Protein AF-A0A1F8H4W3-F1 (afdb_monomer_lite)

Organism: NCBI:txid1802704

Sequence (98 aa):
MPKKRKPKEKVIRHTLSDGTVIDLTDLNEHERDFYREVVKRFQKKQSWMKFSNFALSMNSPIYSERRRNMYPDPDHEDPLSAAVKDMGTQIAKEQGFM

Radius of gyration: 15.28 Å; chains: 1; bounding box: 46×44×32 Å

pLDDT: mean 86.63, std 12.26, range [45.94, 95.94]

Foldseek 3Di:
DDDPDDPPQPWDWDQFPVRDIDTPSPDDPVLVVLLVVLVVCLVVLHALVVLCVRDVDCPHPLNDPVQCVVCVDPVDRRRSCRRSVRSSVVSCVVVVVD

Structure (mmCIF, N/CA/C/O backbone):
data_AF-A0A1F8H4W3-F1
#
_entry.id   AF-A0A1F8H4W3-F1
#
loop_
_atom_site.group_PDB
_atom_site.id
_atom_site.type_symbol
_atom_site.label_atom_id
_atom_site.label_alt_id
_atom_site.label_comp_id
_atom_site.label_asym_id
_atom_site.label_entity_id
_atom_site.label_seq_id
_atom_site.pdbx_PDB_ins_code
_atom_site.Cartn_x
_atom_site.Cartn_y
_atom_site.Cartn_z
_atom_site.occupancy
_atom_site.B_iso_or_equiv
_atom_site.auth_seq_id
_atom_site.auth_comp_id
_atom_site.auth_asym_id
_atom_site.auth_atom_id
_atom_site.pdbx_PDB_model_num
ATOM 1 N N . MET A 1 1 ? 29.580 -34.175 -1.613 1.00 45.94 1 MET A N 1
ATOM 2 C CA . MET A 1 1 ? 29.375 -32.712 -1.736 1.00 45.94 1 MET A CA 1
ATOM 3 C C . MET A 1 1 ? 27.999 -32.350 -1.185 1.00 45.94 1 MET A C 1
ATOM 5 O O . MET A 1 1 ? 27.015 -32.811 -1.755 1.00 45.94 1 MET A O 1
ATOM 9 N N . PRO A 1 2 ? 27.877 -31.592 -0.082 1.00 50.06 2 PRO A N 1
ATOM 10 C CA . PRO A 1 2 ? 26.569 -31.152 0.383 1.00 50.06 2 PRO A CA 1
ATOM 11 C C . PRO A 1 2 ? 26.043 -30.064 -0.561 1.00 50.06 2 PRO A C 1
ATOM 13 O O . PRO A 1 2 ? 26.666 -29.018 -0.742 1.00 50.06 2 PRO A O 1
ATOM 16 N N . LYS A 1 3 ? 24.896 -30.330 -1.195 1.00 48.50 3 LYS A N 1
ATOM 17 C CA . LYS A 1 3 ? 24.159 -29.355 -2.004 1.00 48.50 3 LYS A CA 1
ATOM 18 C C . LYS A 1 3 ? 23.790 -28.178 -1.096 1.00 48.50 3 LYS A C 1
ATOM 20 O O . LYS A 1 3 ? 22.956 -28.337 -0.205 1.00 48.50 3 LYS A O 1
ATOM 25 N N . LYS A 1 4 ? 24.422 -27.016 -1.301 1.00 50.09 4 LYS A N 1
ATOM 26 C CA . LYS A 1 4 ? 24.029 -25.750 -0.665 1.00 50.09 4 LYS A CA 1
ATOM 27 C C . LYS A 1 4 ? 22.545 -25.532 -0.967 1.00 50.09 4 LYS A C 1
ATOM 29 O O . LYS A 1 4 ? 22.179 -25.272 -2.111 1.00 50.09 4 LYS A O 1
ATOM 34 N N . ARG A 1 5 ? 21.678 -25.714 0.033 1.00 52.41 5 ARG A N 1
ATOM 35 C CA . ARG A 1 5 ? 20.259 -25.370 -0.080 1.00 52.41 5 ARG A CA 1
ATOM 36 C C . ARG A 1 5 ? 20.212 -23.863 -0.324 1.00 52.41 5 ARG A C 1
ATOM 38 O O . ARG A 1 5 ? 20.656 -23.109 0.538 1.00 52.41 5 ARG A O 1
ATOM 45 N N . LYS A 1 6 ? 19.753 -23.439 -1.508 1.00 54.50 6 LYS A N 1
ATOM 46 C CA . LYS A 1 6 ? 19.462 -22.025 -1.774 1.00 54.50 6 LYS A CA 1
ATOM 47 C C . LYS A 1 6 ? 18.567 -21.519 -0.630 1.00 54.50 6 LYS A C 1
ATOM 49 O O . LYS A 1 6 ? 17.687 -22.281 -0.209 1.00 54.50 6 LYS A O 1
ATOM 54 N N . PRO A 1 7 ? 18.809 -20.320 -0.073 1.00 53.69 7 PRO A N 1
ATOM 55 C CA . PRO A 1 7 ? 17.928 -19.779 0.954 1.00 53.69 7 PRO A CA 1
ATOM 56 C C . PRO A 1 7 ? 16.501 -19.818 0.404 1.00 53.69 7 PRO A C 1
ATOM 58 O O . PRO A 1 7 ? 16.284 -19.440 -0.745 1.00 53.69 7 PRO A O 1
ATOM 61 N N . LYS A 1 8 ? 15.558 -20.370 1.180 1.00 56.59 8 LYS A N 1
ATOM 62 C CA . LYS A 1 8 ? 14.140 -20.368 0.810 1.00 56.59 8 LYS A CA 1
ATOM 63 C C . LYS A 1 8 ? 13.754 -18.912 0.600 1.00 56.59 8 LYS A C 1
ATOM 65 O O . LYS A 1 8 ? 13.684 -18.160 1.572 1.00 56.59 8 LYS A O 1
ATOM 70 N N . GLU A 1 9 ? 13.580 -18.520 -0.652 1.00 56.59 9 GLU A N 1
ATOM 71 C CA . GLU A 1 9 ? 13.073 -17.208 -1.001 1.00 56.59 9 GLU A CA 1
ATOM 72 C C . GLU A 1 9 ? 11.723 -17.072 -0.301 1.00 56.59 9 GLU A C 1
ATOM 74 O O . GLU A 1 9 ? 10.836 -17.919 -0.435 1.00 56.59 9 GLU A O 1
ATOM 79 N N . LYS A 1 10 ? 11.649 -16.122 0.630 1.00 66.19 10 LYS A N 1
ATOM 80 C CA . LYS A 1 10 ? 10.502 -15.992 1.519 1.00 66.19 10 LYS A CA 1
ATOM 81 C C . LYS A 1 10 ? 9.391 -1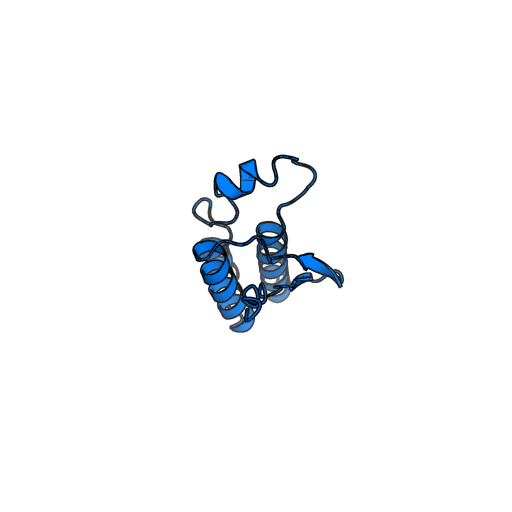5.401 0.662 1.00 66.19 10 LYS A C 1
ATOM 83 O O . LYS A 1 10 ? 9.400 -14.202 0.422 1.00 66.19 10 LYS A O 1
ATOM 88 N N . VAL A 1 11 ? 8.503 -16.255 0.160 1.00 77.81 11 VAL A N 1
ATOM 89 C CA . VAL A 1 11 ? 7.354 -15.835 -0.645 1.00 77.81 11 VAL A CA 1
ATOM 90 C C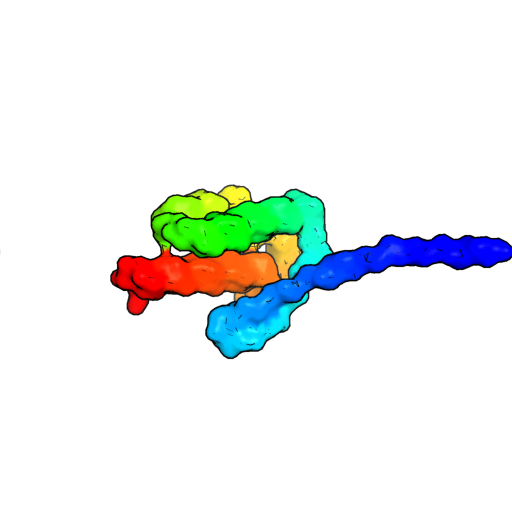 . VAL A 1 11 ? 6.499 -14.902 0.207 1.00 77.81 11 VAL A C 1
ATOM 92 O O . VAL A 1 11 ? 6.045 -15.292 1.287 1.00 77.81 11 VAL A O 1
ATOM 95 N N . ILE A 1 12 ? 6.311 -13.668 -0.254 1.00 84.88 12 ILE A N 1
ATOM 96 C CA . ILE A 1 12 ? 5.427 -12.693 0.387 1.00 84.88 12 ILE A CA 1
ATOM 97 C C . ILE A 1 12 ? 4.239 -12.520 -0.548 1.00 84.88 12 ILE A C 1
ATOM 99 O O . ILE A 1 12 ? 4.412 -12.123 -1.691 1.00 84.88 12 ILE A O 1
ATOM 103 N N . ARG A 1 13 ? 3.036 -12.829 -0.067 1.00 89.94 13 ARG A N 1
ATOM 104 C CA . ARG A 1 13 ? 1.787 -12.600 -0.799 1.00 89.94 13 ARG A CA 1
ATOM 105 C C . ARG A 1 13 ? 0.884 -11.692 0.008 1.00 89.94 13 ARG A C 1
ATOM 107 O O . ARG A 1 13 ? 0.899 -11.744 1.240 1.00 89.94 13 ARG A O 1
ATOM 114 N N . HIS A 1 14 ? 0.100 -10.889 -0.688 1.00 90.19 14 HIS A N 1
ATOM 115 C CA . HIS A 1 14 ? -0.933 -10.060 -0.092 1.00 90.19 14 HIS A CA 1
ATOM 116 C C . HIS A 1 14 ? -2.239 -10.255 -0.854 1.00 90.19 14 HIS A C 1
ATOM 118 O O . HIS A 1 14 ? -2.227 -10.371 -2.076 1.00 90.19 14 HIS A O 1
ATOM 124 N N . THR A 1 15 ? -3.343 -10.322 -0.120 1.00 92.56 15 THR A N 1
ATOM 125 C CA . THR A 1 15 ? -4.684 -10.392 -0.696 1.00 92.56 15 THR A CA 1
ATOM 126 C C . THR A 1 15 ? -5.312 -9.015 -0.564 1.00 92.56 15 THR A C 1
ATOM 128 O O . THR A 1 15 ? -5.452 -8.524 0.556 1.00 92.56 15 THR A O 1
ATOM 131 N N . LEU A 1 16 ? -5.644 -8.412 -1.700 1.00 91.88 16 LEU A N 1
ATOM 132 C CA . LEU A 1 16 ? -6.344 -7.136 -1.792 1.00 91.88 16 LEU A CA 1
ATOM 133 C C . LEU A 1 16 ? -7.804 -7.284 -1.343 1.00 91.88 16 LEU A C 1
ATOM 135 O O . LEU A 1 16 ? -8.327 -8.398 -1.226 1.00 91.88 16 LEU A O 1
ATOM 139 N N . SER A 1 17 ? -8.478 -6.158 -1.104 1.00 89.81 17 SER A N 1
ATOM 140 C CA . SER A 1 17 ? -9.874 -6.138 -0.649 1.00 89.81 17 SER A CA 1
ATOM 141 C C . SER A 1 17 ? -10.873 -6.772 -1.625 1.00 89.81 17 SER A C 1
ATOM 143 O O . SER A 1 17 ? -11.917 -7.260 -1.194 1.00 89.81 17 SER A O 1
ATOM 145 N N . ASP A 1 18 ? -10.549 -6.819 -2.917 1.00 88.44 18 ASP A N 1
ATOM 146 C CA . ASP A 1 18 ? -11.340 -7.469 -3.970 1.00 88.44 18 ASP A CA 1
ATOM 147 C C . ASP A 1 18 ? -11.086 -8.989 -4.085 1.00 88.44 18 ASP A C 1
ATOM 149 O O . ASP A 1 18 ? -11.710 -9.667 -4.899 1.00 88.44 18 ASP A O 1
ATOM 153 N N . GLY A 1 19 ? -10.185 -9.538 -3.262 1.00 90.44 19 GLY A N 1
ATOM 154 C CA . GLY A 1 19 ? -9.785 -10.946 -3.277 1.00 90.44 19 GLY A CA 1
ATOM 155 C C . GLY A 1 19 ? -8.607 -11.265 -4.202 1.00 90.44 19 GLY A C 1
ATOM 156 O O . GLY A 1 19 ? -8.122 -12.401 -4.191 1.00 90.44 19 GLY A O 1
ATOM 157 N N . THR A 1 20 ? -8.100 -10.291 -4.960 1.00 90.38 20 THR A N 1
ATOM 158 C CA . THR A 1 20 ? -6.924 -10.455 -5.818 1.00 90.38 20 THR A CA 1
ATOM 159 C C . THR A 1 20 ? -5.686 -10.745 -4.971 1.00 90.38 20 THR A C 1
ATOM 161 O O . THR A 1 20 ? -5.401 -10.056 -3.992 1.00 90.38 20 THR A O 1
ATOM 164 N N . VAL A 1 21 ? -4.917 -11.771 -5.346 1.00 91.62 21 VAL A N 1
ATOM 165 C CA . VAL A 1 21 ? -3.662 -12.125 -4.667 1.00 91.62 21 VAL A CA 1
ATOM 166 C C . VAL A 1 21 ? -2.484 -11.605 -5.477 1.00 91.62 21 VAL A C 1
ATOM 168 O O . VAL A 1 21 ? -2.283 -12.015 -6.617 1.00 91.62 21 VAL A O 1
ATOM 171 N N . ILE A 1 22 ? -1.675 -10.753 -4.857 1.00 90.50 22 ILE A N 1
ATOM 172 C CA . ILE A 1 22 ? -0.474 -10.170 -5.456 1.00 90.50 22 ILE A CA 1
ATOM 173 C C . ILE A 1 22 ? 0.798 -10.739 -4.825 1.00 90.50 22 ILE A C 1
ATOM 175 O O . ILE A 1 22 ? 0.844 -11.068 -3.632 1.00 90.50 22 ILE A O 1
ATOM 179 N N . ASP A 1 23 ? 1.839 -10.853 -5.647 1.00 90.62 23 ASP A N 1
ATOM 180 C CA . ASP A 1 23 ? 3.158 -11.328 -5.241 1.00 90.62 23 ASP A CA 1
ATOM 181 C C . ASP A 1 23 ? 4.079 -10.145 -4.893 1.00 90.62 23 ASP A C 1
ATOM 183 O O . ASP A 1 23 ? 4.232 -9.192 -5.655 1.00 90.62 23 ASP A O 1
ATOM 187 N N . LEU A 1 24 ? 4.683 -10.206 -3.709 1.00 90.56 24 LEU A N 1
ATOM 188 C CA . LEU A 1 24 ? 5.604 -9.220 -3.145 1.00 90.56 24 LEU A CA 1
ATOM 189 C C . LEU A 1 24 ? 6.996 -9.833 -2.898 1.00 90.56 24 LEU A C 1
ATOM 191 O O . LEU A 1 24 ? 7.762 -9.365 -2.051 1.00 90.56 24 LEU A O 1
ATOM 195 N N . THR A 1 25 ? 7.341 -10.913 -3.596 1.00 88.12 25 THR A N 1
ATOM 196 C CA . THR A 1 25 ? 8.626 -11.606 -3.420 1.00 88.12 25 THR A CA 1
ATOM 197 C C . THR A 1 25 ? 9.799 -10.765 -3.938 1.00 88.12 25 THR A C 1
ATOM 199 O O . THR A 1 25 ? 10.839 -10.700 -3.275 1.00 88.12 25 THR A O 1
ATOM 202 N N . ASP A 1 26 ? 9.590 -10.003 -5.017 1.00 88.38 26 ASP A N 1
ATOM 203 C CA . ASP A 1 26 ? 10.596 -9.145 -5.672 1.00 88.38 26 ASP A CA 1
ATOM 204 C C . ASP A 1 26 ? 10.935 -7.847 -4.918 1.00 88.38 26 ASP A C 1
ATOM 206 O O . ASP A 1 26 ? 11.719 -7.009 -5.394 1.00 88.38 26 ASP A O 1
ATOM 210 N N . LEU A 1 27 ? 10.341 -7.653 -3.737 1.00 90.38 27 LEU A N 1
ATOM 211 C CA . LEU A 1 27 ? 10.652 -6.509 -2.895 1.00 90.38 27 LEU A CA 1
ATOM 212 C C . LEU A 1 27 ? 12.094 -6.586 -2.391 1.00 90.38 27 LEU A C 1
ATOM 214 O O . LEU A 1 27 ? 12.521 -7.616 -1.856 1.00 90.38 27 LEU A O 1
ATOM 218 N N . ASN A 1 28 ? 12.825 -5.478 -2.502 1.00 90.94 28 ASN A N 1
ATOM 219 C CA . ASN A 1 28 ? 14.121 -5.344 -1.838 1.00 90.94 28 ASN A CA 1
ATOM 220 C C . ASN A 1 28 ? 13.944 -5.150 -0.316 1.00 90.94 28 ASN A C 1
ATOM 222 O O . ASN A 1 28 ? 12.828 -5.034 0.188 1.00 90.94 28 ASN A O 1
ATOM 226 N N . GLU A 1 29 ? 15.044 -5.143 0.438 1.00 90.19 29 GLU A N 1
ATOM 227 C CA . GLU A 1 29 ? 14.999 -5.036 1.905 1.00 90.19 29 GLU A CA 1
ATOM 228 C C . GLU A 1 29 ? 14.264 -3.775 2.386 1.00 90.19 29 GLU A C 1
ATOM 230 O O . GLU A 1 29 ? 13.352 -3.871 3.206 1.00 90.19 29 GLU A O 1
ATOM 235 N N . HIS A 1 30 ? 14.569 -2.623 1.786 1.00 91.25 30 HIS A N 1
ATOM 236 C CA . HIS A 1 30 ? 13.931 -1.349 2.114 1.00 91.25 30 HIS A CA 1
ATOM 237 C C . HIS A 1 30 ? 12.418 -1.353 1.831 1.00 91.25 30 HIS A C 1
ATOM 239 O O . HIS A 1 30 ? 11.622 -0.924 2.664 1.00 91.25 30 HIS A O 1
ATOM 245 N N . GLU A 1 31 ? 11.996 -1.886 0.684 1.00 93.19 31 GLU A N 1
ATOM 246 C CA . GLU A 1 31 ? 10.583 -2.016 0.312 1.00 93.19 31 GLU A CA 1
ATOM 247 C C . GLU A 1 31 ? 9.832 -2.991 1.227 1.00 93.19 31 GLU A C 1
ATOM 249 O O . GLU A 1 31 ? 8.674 -2.748 1.569 1.00 93.19 31 GLU A O 1
ATOM 254 N N . ARG A 1 32 ? 10.479 -4.080 1.659 1.00 92.69 32 ARG A N 1
ATOM 255 C CA . ARG A 1 32 ? 9.893 -5.033 2.614 1.00 92.69 32 ARG A CA 1
ATOM 256 C C . ARG A 1 32 ? 9.681 -4.396 3.977 1.00 92.69 32 ARG A C 1
ATOM 258 O O . ARG A 1 32 ? 8.628 -4.605 4.577 1.00 92.69 32 ARG A O 1
ATOM 265 N N . ASP A 1 33 ? 10.656 -3.645 4.473 1.00 94.12 33 ASP A N 1
ATOM 266 C CA . ASP A 1 33 ? 10.538 -2.968 5.764 1.00 94.12 33 ASP A CA 1
ATOM 267 C C . ASP A 1 33 ? 9.503 -1.847 5.719 1.00 94.12 33 ASP A C 1
ATOM 269 O O . ASP A 1 33 ? 8.667 -1.745 6.619 1.00 94.12 33 ASP A O 1
ATOM 273 N N . PHE A 1 34 ? 9.460 -1.095 4.618 1.00 95.31 34 PHE A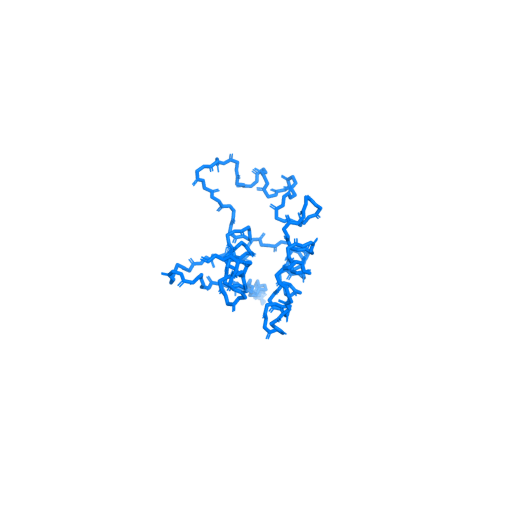 N 1
ATOM 274 C CA . PHE A 1 34 ? 8.379 -0.155 4.355 1.00 95.31 34 PHE A CA 1
ATOM 275 C C . PHE A 1 34 ? 7.011 -0.849 4.367 1.00 95.31 34 PHE A C 1
ATOM 277 O O . PHE A 1 34 ? 6.126 -0.440 5.117 1.00 95.31 34 PHE A O 1
ATOM 284 N N . TYR A 1 35 ? 6.842 -1.932 3.603 1.00 95.06 35 TYR A N 1
ATOM 285 C CA . TYR A 1 35 ? 5.583 -2.675 3.538 1.00 95.06 35 TYR A CA 1
ATOM 286 C C . TYR A 1 35 ? 5.148 -3.204 4.913 1.00 95.06 35 TYR A C 1
ATOM 288 O O . TYR A 1 35 ? 3.980 -3.096 5.283 1.00 95.06 35 TYR A O 1
ATOM 296 N N . ARG A 1 36 ? 6.083 -3.718 5.722 1.00 94.75 36 ARG A N 1
ATOM 297 C CA . ARG A 1 36 ? 5.799 -4.150 7.101 1.00 94.75 36 ARG A CA 1
ATOM 298 C C . ARG A 1 36 ? 5.276 -3.009 7.965 1.00 94.75 36 ARG A C 1
ATOM 300 O O . ARG A 1 36 ? 4.318 -3.204 8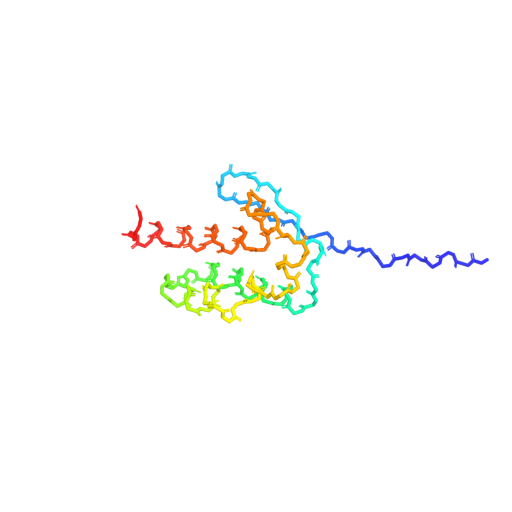.714 1.00 94.75 36 ARG A O 1
ATOM 307 N N . GLU A 1 37 ? 5.876 -1.827 7.868 1.00 95.94 37 GLU A N 1
ATOM 308 C CA . GLU A 1 37 ? 5.407 -0.653 8.604 1.00 95.94 37 GLU A CA 1
ATOM 309 C C . GLU A 1 37 ? 4.047 -0.160 8.091 1.00 95.94 37 GLU A C 1
ATOM 311 O O . GLU A 1 37 ? 3.202 0.219 8.904 1.00 95.94 37 GLU A O 1
ATOM 316 N N . VAL A 1 38 ? 3.776 -0.240 6.783 1.00 95.62 38 VAL A N 1
ATOM 317 C CA . VAL A 1 38 ? 2.441 0.024 6.219 1.00 95.62 38 VAL A CA 1
ATOM 318 C C . VAL A 1 38 ? 1.403 -0.928 6.818 1.00 95.62 38 VAL A C 1
ATOM 320 O O . VAL A 1 38 ? 0.414 -0.461 7.384 1.00 95.62 38 VAL A O 1
ATOM 323 N N . VAL A 1 39 ? 1.649 -2.242 6.783 1.00 95.19 39 VAL A N 1
ATOM 324 C CA . VAL A 1 39 ? 0.74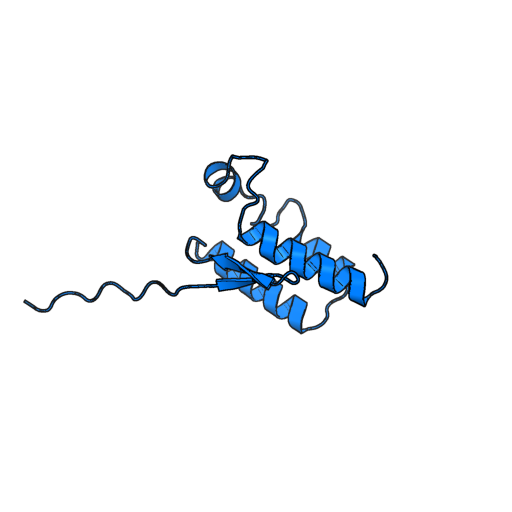6 -3.266 7.344 1.00 95.19 39 VAL A CA 1
ATOM 325 C C . VAL A 1 39 ? 0.482 -3.014 8.827 1.00 95.19 39 VAL A C 1
ATOM 327 O O . VAL A 1 39 ? -0.659 -3.050 9.282 1.00 95.19 39 VAL A O 1
ATOM 330 N N . LYS A 1 40 ? 1.526 -2.707 9.596 1.00 95.69 40 LYS A N 1
ATOM 331 C CA . LYS A 1 40 ? 1.415 -2.414 11.028 1.00 95.69 40 LYS A CA 1
ATOM 332 C C . LYS A 1 40 ? 0.559 -1.177 11.299 1.00 95.69 40 LYS A C 1
ATOM 334 O O . LYS A 1 40 ? -0.207 -1.165 12.259 1.00 95.69 40 LYS A O 1
ATOM 339 N N . ARG A 1 41 ? 0.679 -0.130 10.480 1.00 94.56 41 ARG A N 1
ATOM 340 C CA . ARG A 1 41 ? -0.144 1.088 10.591 1.00 94.56 41 ARG A CA 1
ATOM 341 C C . ARG A 1 41 ? -1.593 0.833 10.189 1.00 94.56 41 ARG A C 1
ATOM 343 O O . ARG A 1 41 ? -2.490 1.318 10.876 1.00 94.56 41 ARG A O 1
ATOM 350 N N . PHE A 1 42 ? -1.803 0.042 9.139 1.00 94.19 42 PHE A N 1
ATOM 351 C CA . PHE A 1 42 ? -3.121 -0.415 8.703 1.00 94.19 42 PHE A CA 1
ATOM 352 C C . PHE A 1 42 ? -3.833 -1.191 9.823 1.00 94.19 42 PHE A C 1
ATOM 354 O O . PHE A 1 42 ? -4.912 -0.802 10.259 1.00 94.19 42 PHE A O 1
ATOM 361 N N . GLN A 1 43 ? -3.174 -2.194 10.409 1.00 93.25 43 GLN A N 1
ATOM 362 C CA . GLN A 1 43 ? -3.717 -2.990 11.520 1.00 93.25 43 GLN A CA 1
ATOM 363 C C . GLN A 1 43 ? -4.008 -2.169 12.784 1.00 93.25 43 GLN A C 1
ATOM 365 O O . GLN A 1 43 ? -4.933 -2.479 13.531 1.00 93.25 43 GLN A O 1
ATOM 370 N N . LYS A 1 44 ? -3.238 -1.103 13.027 1.00 93.69 44 LYS A N 1
ATOM 371 C CA . LYS A 1 44 ? -3.469 -0.168 14.139 1.00 93.69 44 LYS A CA 1
ATOM 372 C C . LYS A 1 44 ? -4.634 0.798 13.904 1.00 93.69 44 LYS A C 1
ATOM 374 O O . LYS A 1 44 ? -4.856 1.653 14.759 1.00 93.69 44 LYS A O 1
ATOM 379 N N . LYS A 1 45 ? -5.352 0.694 12.778 1.00 89.31 45 LYS A N 1
ATOM 380 C CA . LYS A 1 45 ? -6.459 1.589 12.397 1.00 89.31 45 LYS A CA 1
ATOM 381 C C . LYS A 1 45 ? -6.064 3.066 12.472 1.00 89.31 45 LYS A C 1
ATOM 383 O O . LYS A 1 45 ? -6.786 3.909 13.000 1.00 89.31 45 LYS A O 1
ATOM 388 N N . GLN A 1 46 ? -4.861 3.376 11.992 1.00 91.44 46 GLN A N 1
ATOM 389 C CA . GLN A 1 46 ? -4.363 4.745 11.955 1.00 91.44 46 GLN A CA 1
ATOM 390 C C . GLN A 1 46 ? -5.277 5.633 11.091 1.00 91.44 46 GLN A C 1
ATOM 392 O O . GLN A 1 46 ? -5.880 5.165 10.128 1.00 91.44 46 GLN A O 1
ATOM 397 N N . SER A 1 47 ? 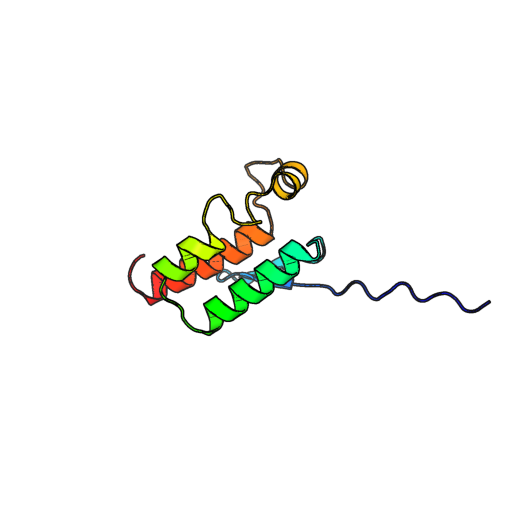-5.379 6.928 11.419 1.00 93.75 47 SER A N 1
ATOM 398 C CA . SER A 1 47 ? -6.195 7.852 10.622 1.00 93.75 47 SER A CA 1
ATOM 399 C C . SER A 1 47 ? -5.735 7.892 9.165 1.00 93.75 47 SER A C 1
ATOM 401 O O . SER A 1 47 ? -4.528 7.843 8.891 1.00 93.75 47 SER A O 1
ATOM 403 N N . TRP A 1 48 ? -6.689 8.032 8.241 1.00 93.06 48 TRP A N 1
ATOM 404 C CA . TRP A 1 48 ? -6.415 8.038 6.805 1.00 93.06 48 TRP A CA 1
ATOM 405 C C . TRP A 1 48 ? -5.349 9.073 6.432 1.00 93.06 48 TRP A C 1
ATOM 407 O O . TRP A 1 48 ? -4.371 8.728 5.781 1.00 93.06 48 TRP A O 1
ATOM 417 N N . MET A 1 49 ? -5.451 10.304 6.947 1.00 93.06 49 MET A N 1
ATOM 418 C CA . MET A 1 49 ? -4.472 11.371 6.680 1.00 93.06 49 MET A CA 1
ATOM 419 C C . MET A 1 49 ? -3.048 11.011 7.126 1.00 93.06 49 MET A C 1
ATOM 421 O O . MET A 1 49 ? -2.073 11.300 6.436 1.00 93.06 49 MET A O 1
ATOM 425 N N . LYS A 1 50 ? -2.894 10.373 8.296 1.00 94.19 50 LYS A N 1
ATOM 426 C CA . LYS A 1 50 ? -1.564 9.975 8.778 1.00 94.19 50 LYS A CA 1
ATOM 427 C C . LYS A 1 50 ? -1.026 8.775 8.003 1.00 94.19 50 LYS A C 1
ATOM 429 O O . LYS A 1 50 ? 0.191 8.621 7.906 1.00 94.19 50 LYS A O 1
ATOM 434 N N . PHE A 1 51 ? -1.906 7.896 7.531 1.00 95.00 51 PHE A N 1
ATOM 435 C CA . PHE A 1 51 ? -1.528 6.783 6.672 1.00 95.00 51 PHE A CA 1
ATOM 436 C C . PHE A 1 51 ? -1.084 7.291 5.299 1.00 95.00 51 PHE A C 1
ATOM 438 O O . PHE A 1 51 ? 0.030 6.986 4.884 1.00 95.00 51 PHE A O 1
ATOM 445 N N . SER A 1 52 ? -1.896 8.123 4.641 1.00 93.31 52 SER A N 1
ATOM 446 C CA . SER A 1 52 ? -1.625 8.649 3.302 1.00 93.31 52 SER A CA 1
ATOM 447 C C . SER A 1 52 ? -0.340 9.474 3.264 1.00 93.31 52 SER A C 1
ATOM 449 O O . SER A 1 52 ? 0.493 9.253 2.391 1.00 93.31 52 SER A O 1
ATOM 451 N N . ASN A 1 53 ? -0.096 10.324 4.265 1.00 94.56 53 ASN A N 1
ATOM 452 C CA . ASN A 1 53 ? 1.142 11.103 4.340 1.00 94.56 53 ASN A CA 1
ATOM 453 C C . ASN A 1 53 ? 2.407 10.225 4.445 1.00 94.56 53 ASN A C 1
ATOM 455 O O . ASN A 1 53 ? 3.467 10.581 3.935 1.00 94.56 53 ASN A O 1
ATOM 459 N N . PHE A 1 54 ? 2.309 9.064 5.098 1.00 94.62 54 PHE A N 1
ATOM 460 C CA . PHE A 1 54 ? 3.428 8.128 5.210 1.00 94.62 54 PHE A CA 1
ATOM 461 C C . PHE A 1 54 ? 3.573 7.241 3.970 1.00 94.62 54 PHE A C 1
ATOM 463 O O . PHE A 1 54 ? 4.670 7.104 3.440 1.00 94.62 54 PHE A O 1
ATOM 470 N N . ALA A 1 55 ? 2.480 6.614 3.538 1.00 94.44 55 ALA A N 1
ATOM 471 C CA . ALA A 1 55 ? 2.517 5.502 2.598 1.00 94.44 55 ALA A CA 1
ATOM 472 C C . ALA A 1 55 ? 2.267 5.918 1.141 1.00 94.44 55 ALA A C 1
ATOM 474 O O . ALA A 1 55 ? 2.724 5.235 0.229 1.00 94.44 55 ALA A O 1
ATOM 475 N N . LEU A 1 56 ? 1.558 7.029 0.924 1.00 92.88 56 LEU A N 1
ATOM 476 C CA . LEU A 1 56 ? 1.108 7.500 -0.391 1.00 92.88 56 LEU A CA 1
ATOM 477 C C . LEU A 1 56 ? 1.723 8.850 -0.789 1.00 92.88 56 LEU A C 1
ATOM 479 O O . LEU A 1 56 ? 1.367 9.395 -1.832 1.00 92.88 56 LEU A O 1
ATOM 483 N N . SER A 1 57 ? 2.641 9.397 0.011 1.00 92.25 57 SER A N 1
ATOM 484 C CA . SER A 1 57 ? 3.393 10.595 -0.366 1.00 92.25 57 SER A CA 1
ATOM 485 C C . SER A 1 57 ? 4.385 10.293 -1.491 1.00 92.25 57 SER A C 1
ATOM 487 O O . SER A 1 57 ? 4.820 9.156 -1.655 1.00 92.25 57 SER A O 1
ATOM 489 N N . MET A 1 58 ? 4.789 11.316 -2.252 1.00 87.00 58 MET A N 1
ATOM 490 C CA . MET A 1 58 ? 5.733 11.162 -3.375 1.00 87.00 58 MET A CA 1
ATOM 491 C C . MET A 1 58 ? 7.092 10.567 -2.968 1.00 87.00 58 MET A C 1
ATOM 493 O O . MET A 1 58 ? 7.782 9.995 -3.802 1.00 87.00 58 MET A O 1
ATOM 497 N N . ASN A 1 59 ? 7.457 10.662 -1.686 1.00 86.94 59 ASN A N 1
ATOM 498 C CA . ASN A 1 59 ? 8.691 10.088 -1.142 1.00 86.94 59 ASN A CA 1
ATOM 499 C C . ASN A 1 59 ? 8.554 8.597 -0.778 1.00 86.94 59 ASN A C 1
ATOM 501 O O . ASN A 1 59 ? 9.514 7.984 -0.312 1.00 86.94 59 ASN A O 1
ATOM 505 N N . SER A 1 60 ? 7.363 8.017 -0.939 1.00 88.94 60 SER A N 1
ATOM 506 C CA . SER A 1 60 ? 7.099 6.613 -0.646 1.00 88.94 60 SER A CA 1
ATOM 507 C C . SER A 1 60 ? 7.852 5.689 -1.613 1.00 88.94 60 SER A C 1
ATOM 509 O O . SER A 1 60 ? 7.913 5.975 -2.814 1.00 88.94 60 SER A O 1
ATOM 511 N N . PRO A 1 61 ? 8.368 4.534 -1.145 1.00 90.12 61 PRO A N 1
ATOM 512 C CA . PRO A 1 61 ? 9.037 3.549 -1.997 1.00 90.12 61 PRO A CA 1
ATOM 513 C C . PRO A 1 61 ? 8.201 3.052 -3.181 1.00 90.12 61 PRO A C 1
ATOM 515 O O . PRO A 1 61 ? 8.779 2.603 -4.174 1.00 90.12 61 PRO A O 1
ATOM 518 N N . ILE A 1 62 ? 6.869 3.171 -3.107 1.00 90.88 62 ILE A N 1
ATOM 519 C CA . ILE A 1 62 ? 5.957 2.812 -4.205 1.00 90.88 62 ILE A CA 1
ATOM 520 C C . ILE A 1 62 ? 6.184 3.665 -5.464 1.00 90.88 62 ILE A C 1
ATOM 522 O O . ILE A 1 62 ? 5.913 3.204 -6.561 1.00 90.88 62 ILE A O 1
ATOM 526 N N . TYR A 1 63 ? 6.761 4.866 -5.330 1.00 89.00 63 TYR A N 1
ATOM 527 C CA . TYR A 1 63 ? 7.084 5.759 -6.453 1.00 89.00 63 TYR A CA 1
ATOM 528 C C . TYR A 1 63 ? 8.573 5.769 -6.824 1.00 89.00 63 TYR A C 1
ATOM 530 O O . TYR A 1 63 ? 9.026 6.627 -7.586 1.00 89.00 63 TYR A O 1
ATOM 538 N N . SER A 1 64 ? 9.364 4.842 -6.279 1.00 88.19 64 SER A N 1
ATOM 539 C CA . SER A 1 64 ? 10.803 4.801 -6.542 1.00 88.19 64 SER A CA 1
ATOM 540 C C . SER A 1 64 ? 11.118 4.513 -8.016 1.00 88.19 64 SER A C 1
ATOM 542 O O . SER A 1 64 ? 10.402 3.784 -8.704 1.00 88.19 64 SER A O 1
ATOM 544 N N . GLU A 1 65 ? 12.244 5.042 -8.503 1.00 86.69 65 GLU A N 1
ATOM 545 C CA . GLU A 1 65 ? 12.728 4.781 -9.869 1.00 86.69 65 GLU A CA 1
ATOM 546 C C . GLU A 1 65 ? 12.881 3.292 -10.166 1.00 86.69 65 GLU A C 1
ATOM 548 O O . GLU A 1 65 ? 12.536 2.847 -11.256 1.00 86.69 65 GLU A O 1
ATOM 553 N N . ARG A 1 66 ? 13.322 2.502 -9.181 1.00 88.56 66 ARG A N 1
ATOM 554 C CA . ARG A 1 66 ? 13.412 1.047 -9.323 1.00 88.56 66 ARG A CA 1
ATOM 555 C C . ARG A 1 66 ? 12.056 0.434 -9.671 1.00 88.56 66 ARG A C 1
ATOM 557 O O . ARG A 1 66 ? 11.997 -0.382 -10.585 1.00 88.56 66 ARG A O 1
ATOM 564 N N . ARG A 1 67 ? 10.987 0.807 -8.955 1.00 86.62 67 ARG A N 1
ATOM 565 C CA . ARG A 1 67 ? 9.635 0.282 -9.209 1.00 86.62 67 ARG A CA 1
ATOM 566 C C . ARG A 1 67 ? 9.149 0.702 -10.591 1.00 86.62 67 ARG A C 1
ATOM 568 O O . ARG A 1 67 ? 8.726 -0.168 -11.339 1.00 86.62 67 ARG A O 1
ATOM 575 N N . ARG A 1 68 ? 9.331 1.975 -10.966 1.00 85.12 68 ARG A N 1
ATOM 576 C CA . ARG A 1 68 ? 8.990 2.482 -12.310 1.00 85.12 68 ARG A CA 1
ATOM 577 C C . ARG A 1 68 ? 9.719 1.742 -13.432 1.00 85.12 68 ARG A C 1
ATOM 579 O O . ARG A 1 68 ? 9.120 1.442 -14.452 1.00 85.12 68 ARG A O 1
ATOM 586 N N . ASN A 1 69 ? 10.993 1.411 -13.239 1.00 88.12 69 ASN A N 1
ATOM 587 C CA . ASN A 1 69 ? 11.764 0.664 -14.236 1.00 88.12 69 ASN A CA 1
ATOM 588 C C . ASN A 1 69 ? 11.371 -0.821 -14.298 1.00 88.12 69 ASN A C 1
ATOM 590 O O . ASN A 1 69 ? 11.491 -1.438 -15.351 1.00 88.12 69 ASN A O 1
ATOM 594 N N . MET A 1 70 ? 10.937 -1.405 -13.177 1.00 86.31 70 MET A N 1
ATOM 595 C CA . MET A 1 70 ? 10.518 -2.809 -13.103 1.00 86.31 70 MET A CA 1
ATOM 596 C C . MET A 1 70 ? 9.086 -3.022 -13.615 1.00 86.31 70 MET A C 1
ATOM 598 O O . MET A 1 70 ? 8.797 -4.068 -14.186 1.00 86.31 70 MET A O 1
ATOM 602 N N . TYR A 1 71 ? 8.224 -2.021 -13.440 1.00 85.25 71 TYR A N 1
ATOM 603 C CA . TYR A 1 71 ? 6.826 -1.997 -13.866 1.00 85.25 71 TYR A CA 1
ATOM 604 C C . TYR A 1 71 ? 6.565 -0.713 -14.679 1.00 85.25 71 TYR A C 1
ATOM 606 O O . TYR A 1 71 ? 5.976 0.234 -14.161 1.00 85.25 71 TYR A O 1
ATOM 614 N N . PRO A 1 72 ? 7.080 -0.631 -15.922 1.00 82.56 72 PRO A N 1
ATOM 615 C CA . PRO A 1 72 ? 6.993 0.579 -16.744 1.00 82.56 72 PRO A CA 1
ATOM 616 C C . PRO A 1 72 ? 5.646 0.742 -17.456 1.00 82.56 72 PRO A C 1
ATOM 618 O O . PRO A 1 72 ? 5.353 1.826 -17.959 1.00 82.56 72 PRO A O 1
ATOM 621 N N . ASP A 1 73 ? 4.864 -0.334 -17.544 1.00 83.19 73 ASP A N 1
ATOM 622 C CA . ASP A 1 73 ? 3.560 -0.336 -18.195 1.00 83.19 73 ASP A CA 1
ATOM 623 C C . ASP A 1 73 ? 2.548 0.447 -17.337 1.00 83.19 73 ASP A C 1
ATOM 625 O O . ASP A 1 73 ? 2.294 0.049 -16.198 1.00 83.19 73 ASP A O 1
ATOM 629 N N . PRO A 1 74 ? 1.973 1.554 -17.841 1.00 72.19 74 PRO A N 1
ATOM 630 C CA . PRO A 1 74 ? 0.995 2.341 -17.094 1.00 72.19 74 PRO A CA 1
ATOM 631 C C . PRO A 1 74 ? -0.299 1.572 -16.792 1.00 72.19 74 PRO A C 1
ATOM 633 O O . PRO A 1 74 ? -0.987 1.928 -15.835 1.00 72.19 74 PRO A O 1
ATOM 636 N N . ASP A 1 75 ? -0.616 0.532 -17.568 1.00 77.06 75 ASP A N 1
ATOM 637 C CA . ASP A 1 75 ? -1.800 -0.305 -17.362 1.00 77.06 75 ASP A CA 1
ATOM 638 C C . ASP A 1 75 ? -1.542 -1.428 -16.344 1.00 77.06 75 ASP A C 1
ATOM 640 O O . ASP A 1 75 ? -2.484 -2.050 -15.842 1.00 77.06 75 ASP A O 1
ATOM 644 N N . HIS A 1 76 ? -0.273 -1.682 -15.997 1.00 76.50 76 HIS A N 1
ATOM 645 C CA . HIS A 1 76 ? 0.111 -2.684 -15.012 1.00 76.50 76 HIS A CA 1
ATOM 646 C C . HIS A 1 76 ? 0.653 -2.031 -13.744 1.00 76.50 76 HIS A C 1
ATOM 648 O O . HIS A 1 76 ? 1.837 -1.713 -13.618 1.00 76.50 76 HIS A O 1
ATOM 654 N N . GLU A 1 77 ? -0.232 -1.861 -12.765 1.00 80.56 77 GLU A N 1
ATOM 655 C CA . GLU A 1 77 ? 0.167 -1.311 -11.481 1.00 80.56 77 GLU A CA 1
ATOM 656 C C . GLU A 1 77 ? 1.155 -2.230 -10.748 1.00 80.56 77 GLU A C 1
ATOM 658 O O . GLU A 1 77 ? 0.976 -3.445 -10.644 1.00 80.56 77 GLU A O 1
ATOM 663 N N . ASP A 1 78 ? 2.205 -1.628 -10.191 1.00 89.88 78 ASP A N 1
ATOM 664 C CA . ASP A 1 78 ? 3.210 -2.357 -9.443 1.00 89.88 78 ASP A CA 1
ATOM 665 C C . ASP A 1 78 ? 2.595 -2.987 -8.162 1.00 89.88 78 ASP A C 1
ATOM 667 O O . ASP A 1 78 ? 1.891 -2.305 -7.412 1.00 89.88 78 ASP A O 1
ATOM 671 N N . PRO A 1 79 ? 2.898 -4.262 -7.829 1.00 92.00 79 PRO A N 1
ATOM 672 C CA . PRO A 1 79 ? 2.263 -4.974 -6.709 1.00 92.00 79 PRO A CA 1
ATOM 673 C C . PRO A 1 79 ? 2.290 -4.260 -5.344 1.00 92.00 79 PRO A C 1
ATOM 675 O O . PRO A 1 79 ? 1.313 -4.274 -4.602 1.00 92.00 79 PRO A O 1
ATOM 678 N N . LEU A 1 80 ? 3.404 -3.619 -4.987 1.00 93.75 80 LEU A N 1
ATOM 679 C CA . LEU A 1 80 ? 3.545 -2.853 -3.754 1.00 93.75 80 LEU A CA 1
ATOM 680 C C . LEU A 1 80 ? 2.617 -1.634 -3.733 1.00 93.75 80 LEU A C 1
ATOM 682 O O . LEU A 1 80 ? 1.949 -1.426 -2.722 1.00 93.75 80 LEU A O 1
ATOM 686 N N . SER A 1 81 ? 2.558 -0.847 -4.813 1.00 93.75 81 SER A N 1
ATOM 687 C CA . SER A 1 81 ? 1.599 0.257 -4.931 1.00 93.75 81 SER A CA 1
ATOM 688 C C . SER A 1 81 ? 0.171 -0.245 -4.785 1.00 93.75 81 SER A C 1
ATOM 690 O O . SER A 1 81 ? -0.556 0.292 -3.949 1.00 93.75 81 SER A O 1
ATOM 692 N N . ALA A 1 82 ? -0.198 -1.315 -5.499 1.00 93.06 82 ALA A N 1
ATOM 693 C CA . ALA A 1 82 ? -1.533 -1.906 -5.412 1.00 93.06 82 ALA A CA 1
ATOM 694 C C . ALA A 1 82 ? -1.897 -2.277 -3.960 1.00 93.06 82 ALA A C 1
ATOM 696 O O . ALA A 1 82 ? -2.934 -1.850 -3.454 1.00 93.06 82 ALA A O 1
ATOM 697 N N . ALA A 1 83 ? -1.002 -2.971 -3.242 1.00 94.94 83 ALA A N 1
ATOM 698 C CA . ALA A 1 83 ? -1.199 -3.328 -1.832 1.00 94.94 83 ALA A CA 1
ATOM 699 C C . ALA A 1 83 ? -1.430 -2.100 -0.935 1.00 94.94 83 ALA A C 1
ATOM 701 O O . ALA A 1 83 ? -2.327 -2.065 -0.092 1.00 94.94 83 ALA A O 1
ATOM 702 N N . VAL A 1 84 ? -0.580 -1.084 -1.089 1.00 95.44 84 VAL A N 1
ATOM 703 C CA . VAL A 1 84 ? -0.567 0.097 -0.219 1.00 95.44 84 VAL A CA 1
ATOM 704 C C . VAL A 1 84 ? -1.783 0.988 -0.488 1.00 95.44 84 VAL A C 1
ATOM 706 O O . VAL A 1 84 ? -2.386 1.510 0.456 1.00 95.44 84 VAL A O 1
ATOM 709 N N . LYS A 1 85 ? -2.167 1.151 -1.757 1.00 94.69 85 LYS A N 1
ATOM 710 C CA . LYS A 1 85 ? -3.357 1.907 -2.166 1.00 94.69 85 LYS A CA 1
ATOM 711 C C . LYS A 1 85 ? -4.647 1.218 -1.750 1.00 94.69 85 LYS A C 1
ATOM 713 O O . LYS A 1 85 ? -5.563 1.907 -1.299 1.00 94.69 85 LYS A O 1
ATOM 718 N N . ASP A 1 86 ? -4.708 -0.108 -1.833 1.00 95.38 86 ASP A N 1
ATOM 719 C CA . ASP A 1 86 ? -5.853 -0.876 -1.352 1.00 95.38 86 ASP A CA 1
ATOM 720 C C . ASP A 1 86 ? -6.057 -0.676 0.158 1.00 95.38 86 ASP A C 1
ATOM 722 O O . ASP A 1 86 ? -7.131 -0.248 0.579 1.00 95.38 86 ASP A O 1
ATOM 726 N N . MET A 1 87 ? -5.003 -0.822 0.972 1.00 95.38 87 MET A N 1
ATOM 727 C CA . MET A 1 87 ? -5.071 -0.524 2.412 1.00 95.38 87 MET A CA 1
ATOM 728 C C . MET A 1 87 ? -5.498 0.923 2.691 1.00 95.38 87 MET A C 1
ATOM 730 O O . MET A 1 87 ? -6.323 1.173 3.568 1.00 95.38 87 MET A O 1
ATOM 734 N N . GLY A 1 88 ? -4.959 1.889 1.942 1.00 94.75 88 GLY A N 1
ATOM 735 C CA . GLY A 1 88 ? -5.345 3.294 2.069 1.00 94.75 88 GLY A CA 1
ATOM 736 C C . GLY A 1 88 ? -6.825 3.528 1.761 1.00 94.75 88 GLY A C 1
ATOM 737 O O . GLY A 1 88 ? -7.496 4.254 2.494 1.00 94.75 88 GLY A O 1
ATOM 738 N N . THR A 1 89 ? -7.340 2.881 0.716 1.00 94.56 89 THR A N 1
ATOM 739 C CA . THR A 1 89 ? -8.755 2.923 0.323 1.00 94.56 89 THR A CA 1
ATOM 740 C C . THR A 1 89 ? -9.645 2.289 1.386 1.00 94.56 89 THR A C 1
ATOM 742 O O . THR A 1 89 ? -10.672 2.864 1.739 1.00 94.56 89 THR A O 1
ATOM 745 N N . GLN A 1 90 ? -9.240 1.150 1.951 1.00 94.44 90 GLN A N 1
ATOM 746 C CA . GLN A 1 90 ? -9.958 0.511 3.054 1.00 94.44 90 GLN A CA 1
ATOM 747 C C . GLN A 1 90 ? -10.053 1.441 4.274 1.00 94.44 90 GLN A C 1
ATOM 749 O O . GLN A 1 90 ? -11.149 1.663 4.783 1.00 94.44 90 GLN A O 1
ATOM 754 N N . ILE A 1 91 ? -8.945 2.074 4.684 1.00 94.19 91 ILE A N 1
ATOM 755 C CA . ILE A 1 91 ? -8.955 3.048 5.792 1.00 94.19 91 ILE A CA 1
ATOM 756 C C . ILE A 1 91 ? -9.875 4.238 5.474 1.00 94.19 91 ILE A C 1
ATOM 758 O O . ILE A 1 91 ? -10.601 4.703 6.353 1.00 94.19 91 ILE A O 1
ATOM 762 N N . ALA A 1 92 ? -9.842 4.748 4.238 1.00 92.75 92 ALA A N 1
ATOM 763 C CA . ALA A 1 92 ? -10.677 5.872 3.814 1.00 92.75 92 ALA A CA 1
ATOM 764 C C . ALA A 1 92 ? -12.172 5.544 3.928 1.00 92.75 92 ALA A C 1
ATOM 766 O O . ALA A 1 92 ? -12.921 6.328 4.510 1.00 92.75 92 ALA A O 1
ATOM 767 N N . LYS A 1 93 ? -12.578 4.369 3.425 1.00 92.88 93 LYS A N 1
ATOM 768 C CA . LYS A 1 93 ? -13.956 3.860 3.498 1.00 92.88 93 LYS A CA 1
ATOM 769 C C . LYS A 1 93 ? -14.412 3.671 4.941 1.00 92.88 93 LYS A C 1
ATOM 771 O O . LYS A 1 93 ? -15.475 4.150 5.319 1.00 92.88 93 LYS A O 1
ATOM 776 N N . GLU A 1 94 ? -13.589 3.041 5.781 1.00 91.31 94 GLU A N 1
ATOM 777 C CA . GLU A 1 94 ? -13.909 2.847 7.205 1.00 91.31 94 GLU A CA 1
ATOM 778 C C . GLU A 1 94 ? -14.107 4.170 7.963 1.00 91.31 94 GLU A C 1
ATOM 780 O O . GLU A 1 94 ? -14.861 4.218 8.934 1.00 91.31 94 GLU A O 1
ATOM 785 N N . GLN A 1 95 ? -13.436 5.242 7.535 1.00 90.94 95 GLN A N 1
ATOM 786 C CA . GLN A 1 95 ? -13.519 6.569 8.153 1.00 90.94 95 GLN A CA 1
ATOM 787 C C . GLN A 1 95 ? -14.510 7.513 7.451 1.00 90.94 95 GLN A C 1
ATOM 789 O O . GLN A 1 95 ? -14.627 8.665 7.865 1.00 90.94 95 GLN A O 1
ATOM 794 N N . GLY A 1 96 ? -15.231 7.044 6.426 1.00 89.88 96 GLY A N 1
ATOM 795 C CA . GLY A 1 96 ? -16.276 7.808 5.735 1.00 89.88 96 GLY A CA 1
ATOM 796 C C . GLY A 1 96 ? -15.768 8.879 4.765 1.00 89.88 96 GLY A C 1
ATOM 797 O O . GLY A 1 96 ? -16.478 9.845 4.502 1.00 89.88 96 GLY A O 1
ATOM 798 N N . PHE A 1 97 ? -14.544 8.742 4.248 1.00 82.00 97 PHE A N 1
ATOM 799 C CA . PHE A 1 97 ? -14.007 9.630 3.206 1.00 82.00 97 PHE A CA 1
ATOM 800 C C . PHE A 1 97 ? -14.380 9.193 1.777 1.00 82.00 97 PHE A C 1
ATOM 802 O O . PHE A 1 97 ? -14.218 9.986 0.850 1.00 82.00 97 PHE A O 1
ATOM 809 N N . MET A 1 98 ? -14.841 7.950 1.598 1.00 75.00 98 MET A N 1
ATOM 810 C CA . MET A 1 98 ? -15.322 7.352 0.342 1.00 75.00 98 MET A CA 1
ATOM 811 C C . MET A 1 98 ? -16.543 6.488 0.629 1.00 75.00 98 MET A C 1
ATOM 813 O O . MET A 1 98 ? -17.472 6.506 -0.202 1.00 75.00 98 MET A O 1
#

Secondary structure (DSSP, 8-state):
------------EEE-TTS-EEE-TT--HHHHHHHHHHHHHHHTT--HHHHHHHHSSTTSGGG-HHHHHHS--TTS--HHHHHHHHHHHHHHHHTT--